Protein AF-A0A7J6T2U3-F1 (afdb_monomer_lite)

Structure (mmCIF, N/CA/C/O backbone):
data_AF-A0A7J6T2U3-F1
#
_entry.id   AF-A0A7J6T2U3-F1
#
loop_
_atom_site.group_PDB
_atom_site.id
_atom_site.type_symbol
_atom_site.label_atom_id
_atom_site.label_alt_id
_atom_site.label_comp_id
_atom_site.label_asym_id
_atom_site.label_entity_id
_atom_site.label_seq_id
_atom_site.pdbx_PDB_ins_code
_atom_site.Cartn_x
_atom_site.Cartn_y
_atom_site.Cartn_z
_atom_site.occupancy
_atom_site.B_iso_or_equiv
_atom_site.auth_seq_id
_atom_site.auth_comp_id
_atom_site.auth_asym_id
_atom_site.auth_atom_id
_atom_site.pdbx_PDB_model_num
ATOM 1 N N . VAL A 1 1 ? -9.085 -7.902 -11.240 1.00 82.44 1 VAL A N 1
ATOM 2 C CA . VAL A 1 1 ? -7.630 -8.140 -11.133 1.00 82.44 1 VAL A CA 1
ATOM 3 C C . VAL A 1 1 ? -7.090 -8.111 -12.541 1.00 82.44 1 VAL A C 1
ATOM 5 O O . VAL A 1 1 ? -7.636 -8.839 -13.366 1.00 82.44 1 VAL A O 1
ATOM 8 N N . SER A 1 2 ? -6.145 -7.225 -12.832 1.00 84.56 2 SER A N 1
ATOM 9 C CA . SER A 1 2 ? -5.537 -7.127 -14.158 1.00 84.56 2 SER A CA 1
ATOM 10 C C . SER A 1 2 ? -4.409 -8.162 -14.331 1.00 84.56 2 SER A C 1
ATOM 12 O O . SER A 1 2 ? -3.817 -8.579 -13.333 1.00 84.56 2 SER A O 1
ATOM 14 N N . PRO A 1 3 ? -4.125 -8.642 -15.556 1.00 86.81 3 PRO A N 1
ATOM 15 C CA . PRO A 1 3 ? -3.019 -9.573 -15.812 1.00 86.81 3 PRO A CA 1
ATOM 16 C C . PRO A 1 3 ? -1.638 -9.035 -15.406 1.00 86.81 3 PRO A C 1
ATOM 18 O O . PRO A 1 3 ? -0.746 -9.805 -15.049 1.00 86.81 3 PRO A O 1
ATOM 21 N N . GLU A 1 4 ? -1.461 -7.717 -15.444 1.00 84.50 4 GLU A N 1
ATOM 22 C CA . GLU A 1 4 ? -0.218 -7.005 -15.160 1.00 84.50 4 GLU A CA 1
ATOM 23 C C . GLU A 1 4 ? 0.250 -7.225 -13.715 1.00 84.50 4 GLU A C 1
ATOM 25 O O . GLU A 1 4 ? 1.456 -7.282 -13.452 1.00 84.50 4 GLU A O 1
ATOM 30 N N . THR A 1 5 ? -0.683 -7.455 -12.781 1.00 83.31 5 THR A N 1
ATOM 31 C CA . THR A 1 5 ? -0.356 -7.726 -11.374 1.00 83.31 5 THR A CA 1
ATOM 32 C C . THR A 1 5 ? 0.467 -8.999 -11.201 1.00 83.31 5 THR A C 1
ATOM 34 O O . THR A 1 5 ? 1.220 -9.102 -10.233 1.00 83.31 5 THR A O 1
ATOM 37 N N . ALA A 1 6 ? 0.413 -9.947 -12.146 1.00 84.75 6 ALA A N 1
ATOM 38 C CA . ALA A 1 6 ? 1.177 -11.191 -12.082 1.00 84.75 6 ALA A CA 1
ATOM 39 C C . ALA A 1 6 ? 2.700 -10.979 -12.041 1.00 84.75 6 ALA A C 1
ATOM 41 O O . ALA A 1 6 ? 3.415 -11.824 -11.505 1.00 84.75 6 ALA A O 1
ATOM 42 N N . GLN A 1 7 ? 3.188 -9.851 -12.565 1.00 79.19 7 GLN A N 1
ATOM 43 C CA . GLN A 1 7 ? 4.617 -9.531 -12.616 1.00 79.19 7 GLN A CA 1
ATOM 44 C C . GLN A 1 7 ? 5.175 -9.034 -11.278 1.00 79.19 7 GLN A C 1
ATOM 46 O O . GLN A 1 7 ? 6.384 -9.077 -11.068 1.00 79.19 7 GLN A O 1
ATOM 51 N N . VAL A 1 8 ? 4.308 -8.556 -10.379 1.00 79.81 8 VAL A N 1
ATOM 52 C CA . VAL A 1 8 ? 4.727 -7.887 -9.137 1.00 79.81 8 VAL A CA 1
ATOM 53 C C . VAL A 1 8 ? 4.065 -8.486 -7.904 1.00 79.81 8 VAL A C 1
ATOM 55 O O . VAL A 1 8 ? 4.744 -8.862 -6.950 1.00 79.81 8 VAL A O 1
ATOM 58 N N . ARG A 1 9 ? 2.739 -8.632 -7.921 1.00 82.38 9 ARG A N 1
ATOM 59 C CA . ARG A 1 9 ? 1.959 -9.235 -6.843 1.00 82.38 9 ARG A CA 1
ATOM 60 C C . ARG A 1 9 ? 0.654 -9.821 -7.412 1.00 82.38 9 ARG A C 1
ATOM 62 O O . ARG A 1 9 ? -0.334 -9.106 -7.544 1.00 82.38 9 ARG A O 1
ATOM 69 N N . PRO A 1 10 ? 0.623 -11.124 -7.741 1.00 83.69 10 PRO A N 1
ATOM 70 C CA . PRO A 1 10 ? -0.468 -11.732 -8.513 1.00 83.69 10 PRO A CA 1
ATOM 71 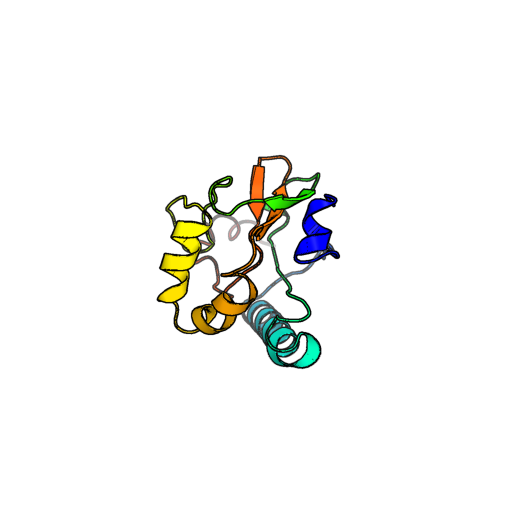C C . PRO A 1 10 ? -1.820 -11.768 -7.794 1.00 83.69 10 PRO A C 1
ATOM 73 O O . PRO A 1 10 ? -2.864 -11.807 -8.443 1.00 83.69 10 PRO A O 1
ATOM 76 N N . TYR A 1 11 ? -1.819 -11.784 -6.461 1.00 85.06 11 TYR A N 1
ATOM 77 C CA . TYR A 1 11 ? -3.014 -12.064 -5.672 1.00 85.06 11 TYR A CA 1
ATOM 78 C C . TYR A 1 11 ? -3.399 -10.885 -4.785 1.00 85.06 11 TYR A C 1
ATOM 80 O O . TYR A 1 11 ? -2.553 -10.265 -4.142 1.00 85.06 11 TYR A O 1
ATOM 88 N N . VAL A 1 12 ? -4.706 -10.645 -4.700 1.00 85.19 12 VAL A N 1
ATOM 89 C CA . VAL A 1 12 ? -5.332 -9.714 -3.762 1.00 85.19 12 VAL A CA 1
ATOM 90 C C . VAL A 1 12 ? -6.543 -10.396 -3.136 1.00 85.19 12 VAL A C 1
ATOM 92 O O . VAL A 1 12 ? -7.287 -11.107 -3.813 1.00 85.19 12 VAL A O 1
ATOM 95 N N . VAL A 1 13 ? -6.736 -10.188 -1.837 1.00 86.94 13 VAL A N 1
ATOM 96 C CA . VAL A 1 13 ? -7.912 -10.657 -1.099 1.00 86.94 13 VAL A CA 1
ATOM 97 C C . VAL A 1 13 ? -8.447 -9.485 -0.294 1.00 86.94 13 VAL A C 1
ATOM 99 O O . VAL A 1 13 ? -7.684 -8.786 0.369 1.00 86.94 13 VAL A O 1
ATOM 102 N N . CYS A 1 14 ? -9.760 -9.275 -0.348 1.00 84.69 14 CYS A N 1
ATOM 103 C CA . CYS A 1 14 ? -10.433 -8.207 0.380 1.00 84.69 14 CYS A CA 1
ATOM 104 C C . CYS A 1 14 ? -11.583 -8.784 1.206 1.00 84.69 14 CYS A C 1
ATOM 106 O O . CYS A 1 14 ? -12.270 -9.709 0.773 1.00 84.69 14 CYS A O 1
ATOM 108 N N . ALA A 1 15 ? -11.813 -8.205 2.380 1.00 86.00 15 ALA A N 1
ATOM 109 C CA . ALA A 1 15 ? -12.947 -8.521 3.235 1.00 86.00 15 ALA A CA 1
ATOM 110 C C . ALA A 1 15 ? -13.562 -7.224 3.767 1.00 86.00 15 ALA A C 1
ATOM 112 O O . ALA A 1 15 ? -12.848 -6.263 4.050 1.00 86.00 15 ALA A O 1
ATOM 113 N N . ILE A 1 16 ? -14.887 -7.205 3.910 1.00 86.00 16 ILE A N 1
ATOM 114 C CA . ILE A 1 16 ? -15.617 -6.081 4.497 1.00 86.00 16 ILE A CA 1
ATOM 115 C C . ILE A 1 16 ? -16.081 -6.484 5.892 1.00 86.00 16 ILE A C 1
ATOM 117 O O . ILE A 1 16 ? -16.869 -7.417 6.043 1.00 86.00 16 ILE A O 1
ATOM 121 N N . LEU A 1 17 ? -15.640 -5.737 6.902 1.00 84.44 17 LEU A N 1
ATOM 122 C CA . LEU A 1 17 ? -16.121 -5.874 8.273 1.00 84.44 17 LEU A CA 1
ATOM 123 C C . LEU A 1 17 ? -17.234 -4.842 8.510 1.00 84.44 17 LEU A C 1
ATOM 125 O O . LEU A 1 17 ? -16.973 -3.642 8.534 1.00 84.44 17 LEU A O 1
ATOM 129 N N . ARG A 1 18 ? -18.489 -5.295 8.648 1.00 86.31 18 ARG A N 1
ATOM 130 C CA . ARG A 1 18 ? -19.651 -4.426 8.925 1.00 86.31 18 ARG A CA 1
ATOM 131 C C . ARG A 1 18 ? -20.010 -4.460 10.408 1.00 86.31 18 ARG A C 1
ATOM 133 O O . ARG A 1 18 ? -19.887 -5.500 11.043 1.00 86.31 18 ARG A O 1
ATOM 140 N N . GLY A 1 19 ? -20.491 -3.333 10.937 1.00 84.38 19 GLY A N 1
ATOM 141 C CA . GLY A 1 19 ? -20.948 -3.236 12.329 1.00 84.38 19 GLY A CA 1
ATOM 142 C C . GLY A 1 19 ? -19.824 -3.172 13.368 1.00 84.38 19 GLY A C 1
ATOM 143 O O . GLY A 1 19 ? -20.070 -3.417 14.545 1.00 84.38 19 GLY A O 1
ATOM 144 N N . ILE A 1 20 ? -18.595 -2.851 12.952 1.00 81.56 20 ILE A N 1
ATOM 145 C CA . ILE A 1 20 ? -17.473 -2.658 13.874 1.00 81.56 20 ILE A CA 1
ATOM 146 C C . ILE A 1 20 ? -17.542 -1.257 14.479 1.00 81.56 20 ILE A C 1
ATOM 148 O O . ILE A 1 20 ? -17.584 -0.262 13.759 1.00 81.56 20 ILE A O 1
ATOM 152 N N . GLN A 1 21 ? -17.510 -1.190 15.807 1.00 80.44 21 GLN A N 1
ATOM 153 C CA . GLN A 1 21 ? -17.343 0.052 16.557 1.00 80.44 21 GLN A CA 1
ATOM 154 C C . GLN A 1 21 ? -15.895 0.133 17.041 1.00 80.44 21 GLN A C 1
ATOM 156 O O . GLN A 1 21 ? -15.497 -0.587 17.967 1.00 80.44 21 GLN A O 1
ATOM 161 N N . PHE A 1 22 ? -15.109 0.977 16.376 1.00 78.06 22 PHE A N 1
ATOM 162 C CA . PHE A 1 22 ? -13.755 1.301 16.802 1.00 78.06 22 PHE A CA 1
ATOM 163 C C . PHE A 1 22 ? -13.810 2.362 17.900 1.00 78.06 22 PHE A C 1
ATOM 165 O O . PHE A 1 22 ? -14.259 3.480 17.667 1.00 78.06 22 PHE A O 1
ATOM 172 N N . ASP A 1 23 ? -13.338 1.997 19.087 1.00 84.88 23 ASP A N 1
ATOM 173 C CA . ASP A 1 23 ? -12.819 2.952 20.061 1.00 84.88 23 ASP A CA 1
ATOM 174 C C . ASP A 1 23 ? -11.295 3.088 19.863 1.00 84.88 23 ASP A C 1
ATOM 176 O O . ASP A 1 23 ? -10.686 2.333 19.097 1.00 84.88 23 ASP A O 1
ATOM 180 N N . GLU A 1 24 ? -10.675 4.067 20.521 1.00 83.38 24 GLU A N 1
ATOM 181 C CA . GLU A 1 24 ? -9.238 4.343 20.387 1.00 83.38 24 GLU A CA 1
ATOM 182 C C . GLU A 1 24 ? -8.376 3.109 20.711 1.00 83.38 24 GLU A C 1
ATOM 184 O O . GLU A 1 24 ? -7.465 2.764 19.957 1.00 83.38 24 GLU A O 1
ATOM 189 N N . ALA A 1 25 ? -8.720 2.374 21.772 1.00 84.44 25 ALA A N 1
ATOM 190 C CA . ALA A 1 25 ? -7.976 1.196 22.212 1.00 84.44 25 ALA A CA 1
ATOM 191 C C . ALA A 1 25 ? -8.097 0.017 21.230 1.00 84.44 25 ALA A C 1
ATOM 193 O O . ALA A 1 25 ? -7.109 -0.667 20.941 1.00 84.44 25 ALA A O 1
ATOM 194 N N . ARG A 1 26 ? -9.293 -0.226 20.683 1.00 83.50 26 ARG A N 1
ATOM 195 C CA . ARG A 1 26 ? -9.553 -1.257 19.667 1.00 83.50 26 ARG A CA 1
ATOM 196 C C . ARG A 1 26 ? -8.892 -0.913 18.347 1.00 83.50 26 ARG A C 1
ATOM 198 O O . ARG A 1 26 ? -8.364 -1.814 17.701 1.00 83.50 26 ARG A O 1
ATOM 205 N N . TYR A 1 27 ? -8.906 0.359 17.951 1.00 82.81 27 TYR A N 1
ATOM 206 C CA . TYR A 1 27 ? -8.214 0.803 16.747 1.00 82.81 27 TYR A CA 1
ATOM 207 C C . TYR A 1 27 ? -6.707 0.597 16.890 1.00 82.81 27 TYR A C 1
ATOM 209 O O . TYR A 1 27 ? -6.110 -0.046 16.030 1.00 82.81 27 TYR A O 1
ATOM 217 N N . GLN A 1 28 ? -6.112 1.024 18.009 1.00 82.06 28 GLN A N 1
ATOM 218 C CA . GLN A 1 28 ? -4.692 0.792 18.272 1.00 82.06 28 GLN A CA 1
ATOM 219 C C . GLN A 1 28 ? -4.358 -0.703 18.274 1.00 82.06 28 GLN A C 1
ATOM 221 O O . GLN A 1 28 ? -3.442 -1.132 17.581 1.00 82.06 28 GLN A O 1
ATOM 226 N N . SER A 1 29 ? -5.167 -1.522 18.950 1.00 85.56 29 SER A N 1
ATOM 227 C CA . SER A 1 29 ? -4.992 -2.982 18.963 1.00 85.56 29 SER A CA 1
ATOM 228 C C . SER A 1 29 ? -5.076 -3.599 17.561 1.00 85.56 29 SER A C 1
ATOM 230 O O . SER A 1 29 ? -4.391 -4.576 17.258 1.00 85.56 29 SER A O 1
ATOM 232 N N . PHE A 1 30 ? -5.920 -3.042 16.693 1.00 85.56 30 PHE A N 1
ATOM 233 C CA . PHE A 1 30 ? -6.091 -3.494 15.318 1.00 85.56 30 PHE A CA 1
ATOM 234 C C . PHE A 1 30 ? -4.924 -3.085 14.409 1.00 85.56 30 PHE A C 1
ATOM 236 O O . PHE A 1 30 ? -4.529 -3.866 13.539 1.00 85.56 30 PHE A O 1
ATOM 243 N N . ILE A 1 31 ? -4.346 -1.898 14.614 1.00 83.38 31 ILE A N 1
ATOM 244 C CA . ILE A 1 31 ? -3.101 -1.484 13.954 1.00 83.38 31 ILE A CA 1
ATOM 245 C C . ILE A 1 31 ? -1.934 -2.355 14.439 1.00 83.38 31 ILE A C 1
ATOM 247 O O . ILE A 1 31 ? -1.224 -2.933 13.618 1.00 83.38 31 ILE A O 1
ATOM 251 N N . ASP A 1 32 ? -1.809 -2.575 15.749 1.00 84.38 32 ASP A N 1
ATOM 252 C CA . ASP A 1 32 ? -0.768 -3.433 16.326 1.00 84.38 32 ASP A CA 1
ATOM 253 C C . ASP A 1 32 ? -0.838 -4.870 15.784 1.00 84.38 32 ASP A C 1
ATOM 255 O O . ASP A 1 32 ? 0.188 -5.524 15.575 1.00 84.38 32 ASP A O 1
ATOM 259 N N . LEU A 1 33 ? -2.050 -5.390 15.556 1.00 86.25 33 LEU A N 1
ATOM 260 C CA . LEU A 1 33 ? -2.251 -6.694 14.927 1.00 86.25 33 LEU A CA 1
ATOM 261 C C . LEU A 1 33 ? -1.720 -6.707 13.488 1.00 86.25 33 LEU A C 1
ATOM 263 O O . LEU A 1 33 ? -1.012 -7.646 13.119 1.00 86.25 33 LEU A O 1
ATOM 267 N N . GLN A 1 34 ? -2.033 -5.681 12.692 1.00 80.88 34 GLN A N 1
ATOM 268 C CA . GLN A 1 34 ? -1.519 -5.552 11.324 1.00 80.88 34 GLN A CA 1
ATOM 269 C C . GLN A 1 34 ? 0.011 -5.525 11.316 1.00 80.88 34 GLN A C 1
ATOM 271 O O . GLN A 1 34 ? 0.628 -6.303 10.588 1.00 80.88 34 GLN A O 1
ATOM 276 N N . ASP A 1 35 ? 0.627 -4.735 12.194 1.00 82.19 35 ASP A N 1
ATOM 277 C CA . ASP A 1 35 ? 2.084 -4.628 12.272 1.00 82.19 35 ASP A CA 1
ATOM 278 C C . ASP A 1 35 ? 2.745 -5.945 12.697 1.00 82.19 35 ASP A C 1
ATOM 280 O O . ASP A 1 35 ? 3.739 -6.370 12.099 1.00 82.19 35 ASP A O 1
ATOM 284 N N . LYS A 1 36 ? 2.169 -6.663 13.668 1.00 86.19 36 LYS A N 1
ATOM 285 C CA . LYS A 1 36 ? 2.669 -7.987 14.085 1.00 86.19 36 LYS A CA 1
ATOM 286 C C . LYS A 1 36 ? 2.580 -9.024 12.965 1.00 86.19 36 LYS A C 1
ATOM 288 O O . LYS A 1 36 ? 3.505 -9.831 12.804 1.00 86.19 36 LYS A O 1
ATOM 293 N N . LEU A 1 37 ? 1.496 -9.010 12.185 1.00 83.69 37 LEU A N 1
ATOM 294 C CA . LEU A 1 37 ? 1.332 -9.876 11.014 1.00 83.69 37 LEU A CA 1
ATOM 295 C C . LEU A 1 37 ? 2.333 -9.512 9.915 1.00 83.69 37 LEU A C 1
ATOM 297 O O . LEU A 1 37 ? 2.943 -10.405 9.318 1.00 83.69 37 LEU A O 1
ATOM 301 N N . HIS A 1 38 ? 2.543 -8.215 9.680 1.00 79.81 38 HIS A N 1
ATOM 302 C CA . HIS A 1 38 ? 3.501 -7.708 8.701 1.00 79.81 38 HIS A CA 1
ATOM 303 C C . HIS A 1 38 ? 4.936 -8.091 9.035 1.00 79.81 38 HIS A C 1
ATOM 305 O O . HIS A 1 38 ? 5.674 -8.505 8.141 1.00 79.81 38 HIS A O 1
ATOM 311 N N . GLN A 1 39 ? 5.325 -7.988 10.305 1.00 81.00 39 GLN A N 1
ATOM 312 C CA . GLN A 1 39 ? 6.672 -8.325 10.762 1.00 81.00 39 GLN A CA 1
ATOM 313 C C . GLN A 1 39 ? 6.964 -9.824 10.633 1.00 81.00 39 GLN A C 1
ATOM 315 O O . GLN A 1 39 ? 8.021 -10.189 10.118 1.00 81.00 39 GLN A O 1
ATOM 320 N N . ASN A 1 40 ? 6.025 -10.680 11.048 1.00 83.25 40 ASN A N 1
ATOM 321 C CA . ASN A 1 40 ? 6.246 -12.123 11.137 1.00 83.25 40 ASN A CA 1
ATOM 322 C C . ASN A 1 40 ? 5.756 -12.874 9.893 1.00 83.25 40 ASN A C 1
ATOM 324 O O . ASN A 1 40 ? 6.551 -13.237 9.025 1.00 83.25 40 ASN A O 1
ATOM 328 N N . ILE A 1 41 ? 4.442 -13.101 9.796 1.00 82.94 41 ILE A N 1
ATOM 329 C CA . ILE A 1 41 ? 3.831 -13.984 8.789 1.00 82.94 41 ILE A CA 1
ATOM 330 C C . ILE A 1 41 ? 4.082 -13.454 7.375 1.00 82.94 41 ILE A C 1
ATOM 332 O O . ILE A 1 41 ? 4.394 -14.219 6.465 1.00 82.94 41 ILE A O 1
ATOM 336 N N . CYS A 1 42 ? 4.035 -12.134 7.200 1.00 77.12 42 CYS A N 1
ATOM 337 C CA . CYS A 1 42 ? 4.246 -11.508 5.899 1.00 77.12 42 CYS A CA 1
ATOM 338 C C . CYS A 1 42 ? 5.726 -11.260 5.561 1.00 77.12 42 CYS A C 1
ATOM 340 O O . CYS A 1 42 ? 6.011 -10.658 4.524 1.00 77.12 42 CYS A O 1
ATOM 342 N N . ARG A 1 43 ? 6.664 -11.685 6.426 1.00 78.88 43 ARG A N 1
ATOM 343 C CA . ARG A 1 43 ? 8.116 -11.457 6.303 1.00 78.88 43 ARG A CA 1
ATOM 344 C C . ARG A 1 43 ? 8.459 -10.012 5.949 1.00 78.88 43 ARG A C 1
ATOM 346 O O . ARG A 1 43 ? 8.990 -9.733 4.872 1.00 78.88 43 ARG A O 1
ATOM 353 N N . ARG A 1 44 ? 8.132 -9.085 6.849 1.00 76.88 44 ARG A N 1
ATOM 354 C CA . ARG A 1 44 ? 8.344 -7.640 6.653 1.00 76.88 44 ARG A CA 1
ATOM 355 C C . ARG A 1 44 ? 7.722 -7.148 5.345 1.00 76.88 44 ARG A C 1
ATOM 357 O O . ARG A 1 44 ? 8.369 -6.480 4.551 1.00 76.88 44 ARG A O 1
ATOM 364 N N . ARG A 1 45 ? 6.463 -7.532 5.125 1.00 74.12 45 ARG A N 1
ATOM 365 C CA . ARG A 1 45 ? 5.64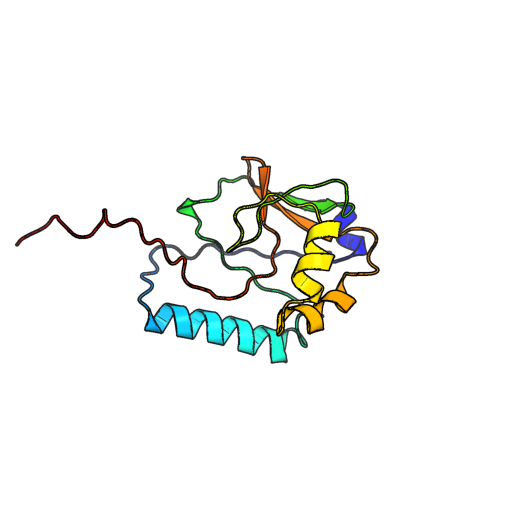0 -7.163 3.959 1.00 74.12 45 ARG A CA 1
ATOM 366 C C . ARG A 1 45 ? 6.111 -7.691 2.593 1.00 74.12 45 ARG A C 1
ATOM 368 O O . ARG A 1 45 ? 5.468 -7.417 1.581 1.00 74.12 45 ARG A O 1
ATOM 375 N N . THR A 1 46 ? 7.168 -8.505 2.565 1.00 71.19 46 THR A N 1
ATOM 376 C CA . THR A 1 46 ? 7.699 -9.116 1.336 1.00 71.19 46 THR A CA 1
ATOM 377 C C . THR A 1 46 ? 6.710 -10.116 0.735 1.00 71.19 46 THR A C 1
ATOM 379 O O . THR A 1 46 ? 6.504 -10.129 -0.473 1.00 71.19 46 THR A O 1
ATOM 382 N N . LEU A 1 47 ? 6.065 -10.939 1.573 1.00 75.94 47 LEU A N 1
ATOM 383 C CA . LEU A 1 47 ? 5.131 -11.972 1.105 1.00 75.94 47 LEU A CA 1
ATOM 384 C C . LEU A 1 47 ? 3.702 -11.450 0.919 1.00 75.94 47 LEU A C 1
ATOM 386 O O . LEU A 1 47 ? 3.017 -11.858 -0.012 1.00 75.94 47 LEU A O 1
ATOM 390 N N . ALA A 1 48 ? 3.246 -10.567 1.806 1.00 77.31 48 ALA A N 1
ATOM 391 C CA . ALA A 1 48 ? 1.902 -9.998 1.775 1.00 77.31 48 ALA A CA 1
ATOM 392 C C . ALA A 1 48 ? 1.886 -8.625 2.460 1.00 77.31 48 ALA A C 1
ATOM 394 O O . ALA A 1 48 ? 2.712 -8.344 3.319 1.00 77.31 48 ALA A O 1
ATOM 395 N N . SER A 1 49 ? 0.949 -7.759 2.098 1.00 79.50 49 SER A N 1
ATOM 396 C CA . SER A 1 49 ? 0.627 -6.535 2.839 1.00 79.50 49 SER A CA 1
ATOM 397 C C . SER A 1 49 ? -0.863 -6.539 3.132 1.00 79.50 49 SER A C 1
ATOM 399 O O . SER A 1 49 ? -1.624 -7.296 2.529 1.00 79.50 49 SER A O 1
ATOM 401 N N . MET A 1 50 ? -1.251 -5.746 4.120 1.00 80.19 50 MET A N 1
ATOM 402 C CA . MET A 1 50 ? -2.639 -5.588 4.515 1.00 80.19 50 MET A CA 1
ATOM 403 C C . MET A 1 50 ? -2.899 -4.101 4.656 1.00 80.19 50 MET A C 1
ATOM 405 O O . MET A 1 50 ? -2.209 -3.444 5.438 1.00 80.19 50 MET A O 1
ATOM 409 N N . GLY A 1 51 ? -3.911 -3.641 3.931 1.00 78.38 51 GLY A N 1
ATOM 410 C CA . GLY A 1 51 ? -4.435 -2.290 3.992 1.00 78.38 51 GLY A CA 1
ATOM 411 C C . GLY A 1 51 ? -5.807 -2.277 4.628 1.00 78.38 51 GLY A C 1
ATOM 412 O O . GLY A 1 51 ? -6.605 -3.204 4.464 1.00 78.38 51 GLY A O 1
ATOM 413 N N . THR A 1 52 ? -6.086 -1.217 5.376 1.00 78.81 52 THR A N 1
ATOM 414 C CA . THR A 1 52 ? -7.386 -1.010 6.008 1.00 78.81 52 THR A CA 1
ATOM 415 C C . THR A 1 52 ? -7.925 0.353 5.615 1.00 78.81 52 THR A C 1
ATOM 417 O O . THR A 1 52 ? -7.287 1.388 5.832 1.00 78.81 52 THR A O 1
ATOM 420 N N . HIS A 1 53 ? -9.109 0.333 5.005 1.00 78.44 53 HIS A N 1
ATOM 421 C CA . HIS A 1 53 ? -9.757 1.501 4.423 1.00 78.44 53 HIS A CA 1
ATOM 422 C C . HIS A 1 53 ? -11.147 1.675 5.014 1.00 78.44 53 HIS A C 1
ATOM 424 O O . HIS A 1 53 ? -11.861 0.706 5.279 1.00 78.44 53 HIS A O 1
ATOM 430 N N . ASP A 1 54 ? -11.520 2.933 5.216 1.00 77.19 54 ASP A N 1
ATOM 431 C CA . ASP A 1 54 ? -12.870 3.292 5.611 1.00 77.19 54 ASP A CA 1
ATOM 432 C C . ASP A 1 54 ? -13.797 3.105 4.407 1.00 77.19 54 ASP A C 1
ATOM 434 O O . ASP A 1 54 ? -13.716 3.848 3.427 1.00 77.19 54 ASP A O 1
ATOM 438 N N . LEU A 1 55 ? -14.673 2.099 4.488 1.00 79.69 55 LEU A N 1
ATOM 439 C CA . LEU A 1 55 ? -15.605 1.765 3.414 1.00 79.69 55 LEU A CA 1
ATOM 440 C C . LEU A 1 55 ? -16.542 2.933 3.073 1.00 79.69 55 LEU A C 1
ATOM 442 O O . LEU A 1 55 ? -17.017 3.007 1.948 1.00 79.69 55 LEU A O 1
ATOM 446 N N . SER A 1 56 ? -16.806 3.850 4.010 1.00 78.69 56 SER A N 1
ATOM 447 C CA . SER A 1 56 ? -17.672 5.007 3.748 1.00 78.69 56 SER A CA 1
ATOM 448 C C . SER A 1 56 ? -17.051 6.033 2.792 1.00 78.69 56 SER A C 1
ATOM 450 O O . SER A 1 56 ? -17.775 6.853 2.229 1.00 78.69 56 SER A O 1
ATOM 452 N N . LYS A 1 57 ? -15.727 5.983 2.589 1.00 77.19 57 LYS A N 1
ATOM 453 C CA . LYS A 1 57 ? -14.972 6.938 1.762 1.00 77.19 57 LYS A CA 1
ATOM 454 C C . LYS A 1 57 ? -14.643 6.428 0.361 1.00 77.19 57 LYS A C 1
ATOM 456 O O . LYS A 1 57 ? -14.147 7.206 -0.445 1.00 77.19 57 LYS A O 1
ATOM 461 N N . ILE A 1 58 ? -14.893 5.152 0.083 1.00 77.62 58 ILE A N 1
ATOM 462 C CA . ILE A 1 58 ? -14.521 4.490 -1.173 1.00 77.62 58 ILE A CA 1
ATOM 463 C C . ILE A 1 58 ? -15.752 3.864 -1.820 1.00 77.62 58 ILE A C 1
ATOM 465 O O . ILE A 1 58 ? -16.659 3.403 -1.126 1.00 77.62 58 ILE A O 1
ATOM 469 N N . GLU A 1 59 ? -15.789 3.824 -3.149 1.00 79.50 59 GLU A N 1
ATOM 470 C CA . GLU A 1 59 ? -16.954 3.314 -3.879 1.00 79.50 59 GLU A CA 1
ATOM 471 C C . GLU A 1 59 ? -16.586 2.183 -4.839 1.00 79.50 59 GLU A C 1
ATOM 473 O O . GLU A 1 59 ? -15.647 2.285 -5.620 1.00 79.50 59 GLU A O 1
ATOM 478 N N . GLY A 1 60 ? -17.334 1.080 -4.786 1.00 79.44 60 GLY A N 1
ATOM 479 C CA . GLY A 1 60 ? -17.152 -0.034 -5.717 1.00 79.44 60 GLY A CA 1
ATOM 480 C C . GLY A 1 60 ? -17.750 0.257 -7.104 1.00 79.44 60 GLY A C 1
ATOM 481 O O . GLY A 1 60 ? -18.655 1.083 -7.208 1.00 79.44 60 GLY A O 1
ATOM 482 N N . PRO A 1 61 ? -17.315 -0.446 -8.169 1.00 86.19 61 PRO A N 1
ATOM 483 C CA . PRO A 1 61 ? -16.425 -1.613 -8.167 1.00 86.19 61 PRO A CA 1
ATOM 484 C C . PRO A 1 61 ? -14.940 -1.289 -7.937 1.00 86.19 61 PRO A C 1
ATOM 486 O O . PRO A 1 61 ? -14.440 -0.264 -8.386 1.00 86.19 61 PRO A O 1
ATOM 489 N N . PHE A 1 62 ? -14.227 -2.212 -7.278 1.00 84.44 62 PHE A N 1
ATOM 490 C CA . PHE A 1 62 ? -12.782 -2.112 -7.050 1.00 84.44 62 PHE A CA 1
ATOM 491 C C . PHE A 1 62 ? -11.993 -2.875 -8.114 1.00 84.44 62 PHE A C 1
ATOM 493 O O . PHE A 1 62 ? -12.287 -4.037 -8.407 1.00 84.44 62 PHE A O 1
ATOM 500 N N . THR A 1 63 ? -10.947 -2.247 -8.644 1.00 85.25 63 THR A N 1
ATOM 501 C CA . THR A 1 63 ? -10.034 -2.846 -9.619 1.00 85.25 63 THR A CA 1
ATOM 502 C C . THR A 1 63 ? -8.635 -2.920 -9.036 1.00 85.25 63 THR A C 1
ATOM 504 O O . THR A 1 63 ? -8.037 -1.897 -8.730 1.00 85.25 63 THR A O 1
ATOM 507 N N . TYR A 1 64 ? -8.10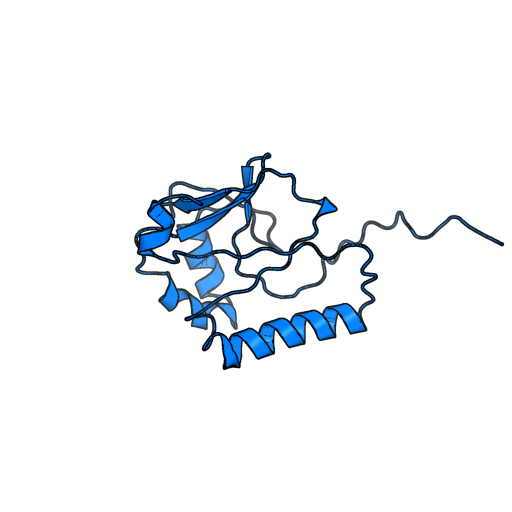2 -4.132 -8.904 1.00 86.62 64 TYR A N 1
ATOM 508 C CA . TYR A 1 64 ? -6.689 -4.337 -8.596 1.00 86.62 64 TYR A CA 1
ATOM 509 C C . TYR A 1 64 ? -5.876 -4.385 -9.884 1.00 86.62 64 TYR A C 1
ATOM 511 O O . TYR A 1 64 ? -6.190 -5.209 -10.753 1.00 86.62 64 TYR A O 1
ATOM 519 N N . ASP A 1 65 ? -4.889 -3.501 -9.984 1.00 86.25 65 ASP A N 1
ATOM 520 C CA . ASP A 1 65 ? -4.086 -3.258 -11.177 1.00 86.25 65 ASP A CA 1
ATOM 521 C C . ASP A 1 65 ? -2.596 -3.084 -10.844 1.00 86.25 65 ASP A C 1
ATOM 523 O O . ASP A 1 65 ? -2.232 -2.973 -9.673 1.00 86.25 65 ASP A O 1
ATOM 527 N N . ALA A 1 66 ? -1.732 -3.065 -11.857 1.00 85.12 66 ALA A N 1
ATOM 528 C CA . ALA A 1 66 ? -0.317 -2.745 -11.716 1.00 85.12 66 ALA A CA 1
ATOM 529 C C . ALA A 1 66 ? 0.108 -1.771 -12.819 1.00 85.12 66 ALA A C 1
ATOM 531 O O . ALA A 1 66 ? 0.083 -2.112 -13.999 1.00 85.12 66 ALA A O 1
ATOM 532 N N . LEU A 1 67 ? 0.491 -0.557 -12.424 1.00 85.25 67 LEU A N 1
ATOM 533 C CA . LEU A 1 67 ? 0.723 0.564 -13.334 1.00 85.25 67 LEU A CA 1
ATOM 534 C C . LEU A 1 67 ? 2.154 1.107 -13.207 1.00 85.25 67 LEU A C 1
ATOM 536 O O . LEU A 1 67 ? 2.716 1.066 -12.110 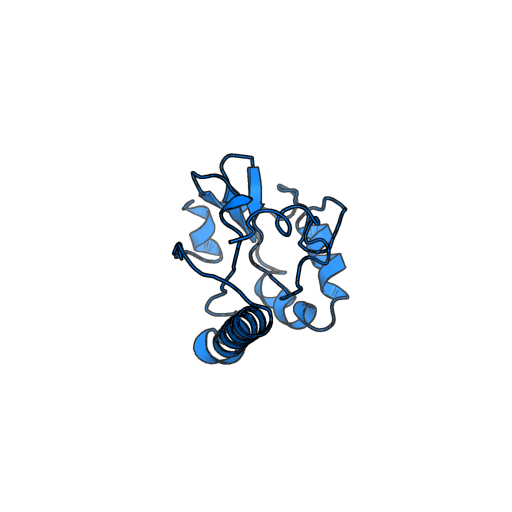1.00 85.25 67 LEU A O 1
ATOM 540 N N . PRO A 1 68 ? 2.757 1.638 -14.285 1.00 87.19 68 PRO A N 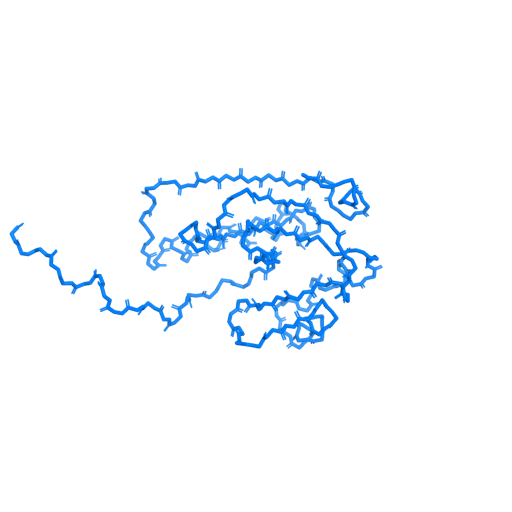1
ATOM 541 C CA . PRO A 1 68 ? 4.019 2.370 -14.201 1.00 87.19 68 PRO A CA 1
ATOM 542 C C . PRO A 1 68 ? 3.943 3.542 -13.203 1.00 87.19 68 PRO A C 1
ATOM 544 O O . PRO A 1 68 ? 2.900 4.198 -13.136 1.00 87.19 68 PRO A O 1
ATOM 547 N N . PRO A 1 69 ? 5.015 3.838 -12.445 1.00 82.94 69 PRO A N 1
ATOM 548 C CA . PRO A 1 69 ? 5.001 4.839 -11.369 1.00 82.94 69 PRO A CA 1
ATOM 549 C C . PRO A 1 69 ? 4.709 6.277 -11.828 1.00 82.94 69 PRO A C 1
ATOM 551 O O . PRO A 1 69 ? 4.343 7.109 -11.009 1.00 82.94 69 PRO A O 1
ATOM 554 N N . ASP A 1 70 ? 4.865 6.577 -13.113 1.00 85.25 70 ASP A N 1
ATOM 555 C CA . ASP A 1 70 ? 4.601 7.872 -13.753 1.00 85.25 70 ASP A CA 1
ATOM 556 C C . ASP A 1 70 ? 3.199 7.978 -14.383 1.00 85.25 70 ASP A C 1
ATOM 558 O O . ASP A 1 70 ? 2.817 9.031 -14.888 1.00 85.25 70 ASP A O 1
ATOM 562 N N . SER A 1 71 ? 2.426 6.891 -14.379 1.00 83.25 71 SER A N 1
ATOM 563 C CA . SER A 1 71 ? 1.141 6.807 -15.091 1.00 83.25 71 SER A CA 1
ATOM 564 C C . SER A 1 71 ? -0.091 7.042 -14.213 1.00 83.25 71 SER A C 1
ATOM 566 O O . SER A 1 71 ? -1.219 6.948 -14.702 1.00 83.25 71 SER A O 1
ATOM 568 N N . PHE A 1 72 ? 0.116 7.321 -12.926 1.00 80.12 72 PHE A N 1
ATOM 569 C CA . PHE A 1 72 ? -0.933 7.393 -11.915 1.00 80.12 72 PHE A CA 1
ATOM 570 C C . PHE A 1 72 ? -0.647 8.513 -10.908 1.00 80.12 72 PHE A C 1
ATOM 572 O O . PHE A 1 72 ? 0.517 8.857 -10.681 1.00 80.12 72 PHE A O 1
ATOM 579 N N . THR A 1 73 ? -1.694 9.095 -10.323 1.00 79.38 73 THR A N 1
ATOM 580 C CA . THR A 1 73 ? -1.584 10.174 -9.332 1.00 79.38 73 THR A CA 1
ATOM 581 C C . THR A 1 73 ? -2.564 9.971 -8.189 1.00 79.38 73 THR A C 1
ATOM 583 O O . THR A 1 73 ? -3.748 9.690 -8.381 1.00 79.38 73 THR A O 1
ATOM 586 N N . PHE A 1 74 ? -2.072 10.154 -6.965 1.00 76.12 74 PHE A N 1
ATOM 587 C CA . PHE A 1 74 ? -2.876 9.954 -5.770 1.00 76.12 74 PHE A CA 1
ATOM 588 C C . PHE A 1 74 ? -2.441 10.872 -4.630 1.00 76.12 74 PHE A C 1
ATOM 590 O O . PHE A 1 74 ? -1.340 11.417 -4.623 1.00 76.12 74 PHE A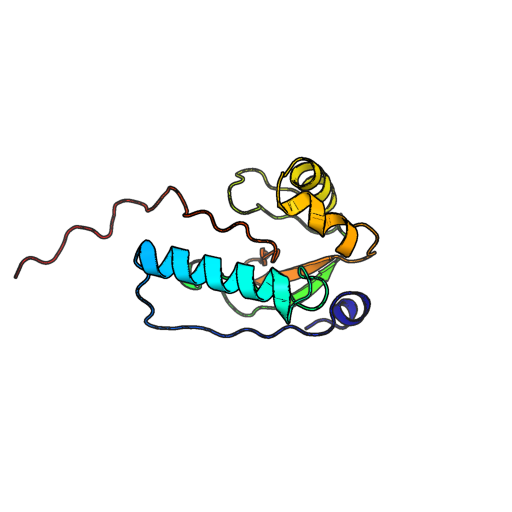 O 1
ATOM 597 N N . VAL A 1 75 ? -3.317 11.034 -3.639 1.00 76.12 75 VAL A N 1
ATOM 598 C CA . VAL A 1 75 ? -3.013 11.768 -2.405 1.00 76.12 75 VAL A CA 1
ATOM 599 C C . VAL A 1 75 ? -2.745 10.746 -1.294 1.00 76.12 75 VAL A C 1
ATOM 601 O O . VAL A 1 75 ? -3.684 10.067 -0.862 1.00 76.12 75 VAL A O 1
ATOM 604 N N . PRO A 1 76 ? -1.494 10.595 -0.815 1.00 71.50 76 PRO A N 1
ATOM 605 C CA . PRO A 1 76 ? -1.191 9.686 0.280 1.00 71.50 76 PRO A CA 1
ATOM 606 C C . PRO A 1 76 ? -1.898 10.085 1.572 1.00 71.50 76 PRO A C 1
ATOM 608 O O . PRO A 1 76 ? -2.171 11.256 1.841 1.00 71.50 76 PRO A O 1
ATOM 611 N N . LEU A 1 77 ? -2.139 9.101 2.434 1.00 65.75 77 LEU A N 1
ATOM 612 C CA . LEU A 1 77 ? -2.718 9.361 3.744 1.00 65.75 77 LEU A CA 1
ATOM 613 C C . LEU A 1 77 ? -1.810 10.283 4.573 1.00 65.75 77 LEU A C 1
ATOM 615 O O . LEU A 1 77 ? -0.626 10.009 4.744 1.00 65.75 77 LEU A O 1
ATOM 619 N N . GLY A 1 78 ? -2.394 11.339 5.138 1.00 65.00 78 GLY A N 1
ATOM 620 C CA . GLY A 1 78 ? -1.668 12.317 5.951 1.00 65.00 78 GLY A CA 1
ATOM 621 C C . GLY A 1 78 ? -0.981 13.408 5.131 1.00 65.00 78 GLY A C 1
ATOM 622 O O . GLY A 1 78 ? -0.419 14.325 5.721 1.00 65.00 78 GLY A O 1
ATOM 623 N N . GLN A 1 79 ? -1.068 13.337 3.800 1.00 68.31 79 GLN A N 1
ATOM 624 C CA . GLN A 1 79 ? -0.633 14.386 2.888 1.00 68.31 79 GLN A CA 1
ATOM 625 C C . GLN A 1 79 ? -1.842 15.110 2.291 1.00 68.31 79 GLN A C 1
ATOM 627 O O . GLN A 1 79 ? -2.955 14.585 2.251 1.00 68.31 79 GLN A O 1
ATOM 632 N N . THR A 1 80 ? -1.613 16.337 1.834 1.00 74.38 80 THR A N 1
ATOM 633 C CA . THR A 1 80 ? -2.616 17.161 1.140 1.00 74.38 80 THR A CA 1
ATOM 634 C C . THR A 1 80 ? -2.309 17.340 -0.341 1.00 74.38 80 THR A C 1
ATOM 636 O O . THR A 1 80 ? -3.164 17.808 -1.086 1.00 74.38 80 THR A O 1
ATOM 639 N N . GLU A 1 81 ? -1.092 17.003 -0.760 1.00 78.00 81 GLU A N 1
ATOM 640 C CA . GLU A 1 81 ? -0.629 17.163 -2.134 1.00 78.00 81 GLU A CA 1
ATOM 641 C C . GLU A 1 81 ? -0.801 15.858 -2.914 1.00 78.00 81 GLU A C 1
ATOM 643 O O . GLU A 1 81 ? -0.480 14.773 -2.422 1.00 78.00 81 GLU A O 1
ATOM 648 N N . GLU A 1 82 ? -1.315 15.984 -4.135 1.00 81.44 82 GLU A N 1
ATOM 649 C CA . GLU A 1 82 ? -1.351 14.901 -5.110 1.00 81.44 82 GLU A CA 1
ATOM 650 C C . GLU A 1 82 ? 0.063 14.643 -5.639 1.00 81.44 82 GLU A C 1
ATOM 652 O O . GLU A 1 82 ? 0.817 15.576 -5.927 1.00 81.44 82 GLU A O 1
ATOM 657 N N . MET A 1 83 ? 0.436 13.371 -5.748 1.00 82.50 83 MET A N 1
ATOM 658 C CA . MET A 1 83 ? 1.748 12.960 -6.224 1.00 82.50 83 MET A CA 1
ATOM 659 C C . MET A 1 83 ? 1.677 11.656 -7.016 1.00 82.50 83 MET A C 1
ATOM 661 O O . MET A 1 83 ? 0.773 10.842 -6.825 1.00 82.50 83 MET A O 1
ATOM 665 N N . ASP A 1 84 ? 2.643 11.468 -7.910 1.00 85.81 84 ASP A N 1
ATOM 666 C CA . ASP A 1 84 ? 2.825 10.226 -8.654 1.00 85.81 84 ASP A CA 1
ATOM 667 C C . ASP A 1 84 ? 3.644 9.202 -7.844 1.00 85.81 84 ASP A C 1
ATOM 669 O O . ASP A 1 84 ? 4.134 9.471 -6.737 1.00 85.81 84 ASP A O 1
ATOM 673 N N . GLY A 1 85 ? 3.809 7.999 -8.393 1.00 79.81 85 GLY A N 1
ATOM 674 C CA . GLY A 1 85 ? 4.606 6.943 -7.776 1.00 79.81 85 GLY A CA 1
ATOM 675 C C . GLY A 1 85 ? 6.067 7.347 -7.561 1.00 79.81 85 GLY A C 1
ATOM 676 O O . GLY A 1 85 ? 6.644 7.001 -6.533 1.00 79.81 85 GLY A O 1
ATOM 677 N N . ASN A 1 86 ? 6.667 8.126 -8.464 1.00 83.62 86 ASN A N 1
ATOM 678 C CA . ASN A 1 86 ? 8.064 8.559 -8.339 1.00 83.62 86 ASN A CA 1
ATOM 679 C C . ASN A 1 86 ? 8.262 9.527 -7.169 1.00 83.62 86 ASN A C 1
ATOM 681 O O . ASN A 1 86 ? 9.150 9.339 -6.330 1.00 83.62 86 ASN A O 1
ATOM 685 N N . ARG A 1 87 ? 7.404 10.544 -7.080 1.00 84.06 87 ARG A N 1
ATOM 686 C CA . ARG A 1 87 ? 7.412 11.532 -6.005 1.00 84.06 87 ARG A CA 1
ATOM 687 C C . ARG A 1 87 ? 7.065 10.887 -4.669 1.00 84.06 87 ARG A C 1
ATOM 689 O O . ARG A 1 87 ? 7.692 11.210 -3.661 1.00 84.06 87 ARG A O 1
ATOM 696 N N . MET A 1 88 ? 6.155 9.916 -4.661 1.00 82.12 88 MET A N 1
ATOM 697 C CA . MET A 1 88 ? 5.897 9.088 -3.485 1.00 82.12 88 MET A CA 1
ATOM 698 C C . MET A 1 88 ? 7.172 8.370 -3.012 1.00 82.12 88 MET A C 1
ATOM 700 O O . MET A 1 88 ? 7.469 8.402 -1.817 1.00 82.12 88 MET A O 1
ATOM 704 N N . MET A 1 89 ? 7.954 7.755 -3.909 1.00 80.88 89 MET A N 1
ATOM 705 C CA . MET A 1 89 ? 9.199 7.072 -3.519 1.00 80.88 89 MET A CA 1
ATOM 706 C C . MET A 1 89 ? 10.207 8.024 -2.870 1.00 80.88 89 MET A C 1
ATOM 708 O O . MET A 1 89 ? 10.875 7.648 -1.905 1.00 80.88 89 MET A O 1
ATOM 712 N N . GLU A 1 90 ? 10.293 9.261 -3.357 1.00 84.69 90 GLU A N 1
ATOM 713 C CA . GLU A 1 90 ? 11.127 10.302 -2.759 1.00 84.69 90 GLU A CA 1
ATOM 714 C C . GLU A 1 90 ? 10.640 10.669 -1.350 1.00 84.69 90 GLU A C 1
ATOM 716 O O . GLU A 1 90 ? 11.414 10.588 -0.392 1.00 84.69 90 GLU A O 1
ATOM 721 N N . VAL A 1 91 ? 9.350 10.985 -1.196 1.00 81.56 91 VAL A N 1
ATOM 722 C CA . VAL A 1 91 ? 8.740 11.348 0.097 1.00 81.56 91 VAL A CA 1
ATOM 723 C C . VAL A 1 91 ? 8.928 10.229 1.122 1.00 81.56 91 VAL A C 1
ATOM 725 O O . VAL A 1 91 ? 9.357 10.468 2.254 1.00 81.56 91 VAL A O 1
ATOM 728 N N . LEU A 1 92 ? 8.675 8.984 0.720 1.00 77.25 92 LEU A N 1
ATOM 729 C CA . LEU A 1 92 ? 8.810 7.824 1.593 1.00 77.25 92 LEU A CA 1
ATOM 730 C C . LEU A 1 92 ? 10.271 7.498 1.937 1.00 77.25 92 LEU A C 1
ATOM 732 O O . LEU A 1 92 ? 10.521 6.874 2.971 1.00 77.25 92 LEU A O 1
ATOM 736 N N . SER A 1 93 ? 11.246 7.915 1.121 1.00 80.56 93 SER A N 1
ATOM 737 C CA . SER A 1 93 ? 12.672 7.658 1.389 1.00 80.56 93 SER A CA 1
ATOM 738 C C . SER A 1 93 ? 13.176 8.389 2.634 1.00 80.56 93 SER A C 1
ATOM 740 O O . SER A 1 93 ? 14.066 7.898 3.337 1.00 80.56 93 SER A O 1
ATOM 742 N N . HIS A 1 94 ? 12.541 9.516 2.958 1.00 79.69 94 HIS A N 1
ATOM 743 C CA . HIS A 1 94 ? 12.789 10.286 4.170 1.00 79.69 94 HIS A CA 1
ATOM 744 C C . HIS A 1 94 ? 11.972 9.786 5.373 1.00 79.69 94 HIS A C 1
ATOM 746 O O . HIS A 1 94 ? 12.235 10.195 6.506 1.00 79.69 94 HIS A O 1
ATOM 752 N N . HIS A 1 95 ? 11.025 8.863 5.166 1.00 76.88 95 HIS A N 1
ATOM 753 C CA . HIS A 1 95 ? 10.184 8.324 6.229 1.00 76.88 95 HIS A CA 1
ATOM 754 C C . HIS A 1 95 ? 10.952 7.323 7.097 1.00 76.88 95 HIS A C 1
ATOM 756 O O . HIS A 1 95 ? 11.501 6.339 6.596 1.00 76.88 95 HIS A O 1
ATOM 762 N N . GLN A 1 96 ? 10.969 7.521 8.418 1.00 71.38 96 GLN A N 1
ATOM 763 C CA . GLN A 1 96 ? 11.794 6.700 9.315 1.00 71.38 96 GLN A CA 1
ATOM 764 C C . GLN A 1 96 ? 11.430 5.210 9.283 1.00 71.38 96 GLN A C 1
ATOM 766 O O . GLN A 1 96 ? 12.330 4.369 9.309 1.00 71.38 96 GLN A O 1
ATOM 771 N N . GLN A 1 97 ? 10.136 4.894 9.195 1.00 69.56 97 GLN A N 1
ATOM 772 C CA . GLN A 1 97 ? 9.636 3.517 9.224 1.00 69.56 97 GLN A CA 1
ATOM 773 C C . GLN A 1 97 ? 9.469 2.911 7.825 1.00 69.56 97 GLN A C 1
ATOM 775 O O . GLN A 1 97 ? 9.805 1.746 7.611 1.00 69.56 97 GLN A O 1
ATOM 780 N N . LEU A 1 98 ? 8.993 3.697 6.853 1.00 71.88 98 LEU A N 1
ATOM 781 C CA . LEU A 1 98 ? 8.613 3.179 5.536 1.00 71.88 98 LEU A CA 1
ATOM 782 C C . LEU A 1 98 ? 9.802 3.011 4.584 1.00 71.88 98 LEU A C 1
ATOM 784 O O . LEU A 1 98 ? 9.770 2.121 3.731 1.00 71.88 98 LEU A O 1
ATOM 788 N N . LYS A 1 99 ? 10.899 3.758 4.786 1.00 77.44 99 LYS A N 1
ATOM 789 C CA . LYS A 1 99 ? 12.120 3.632 3.971 1.00 77.44 99 LYS A CA 1
ATOM 790 C C . LYS A 1 99 ? 12.673 2.207 3.911 1.00 77.44 99 LYS A C 1
ATOM 792 O O . LYS A 1 99 ? 13.270 1.821 2.912 1.00 77.44 99 LYS A O 1
ATOM 797 N N . ALA A 1 100 ? 12.465 1.419 4.971 1.00 76.06 100 ALA A N 1
ATOM 798 C CA . ALA A 1 100 ? 12.942 0.041 5.060 1.00 76.06 100 ALA A CA 1
ATOM 799 C C . ALA A 1 100 ? 12.258 -0.893 4.049 1.00 76.06 100 ALA A C 1
ATOM 801 O O . ALA A 1 100 ? 12.798 -1.952 3.736 1.00 76.06 100 ALA A O 1
ATOM 802 N N . TYR A 1 101 ? 11.090 -0.502 3.539 1.00 73.75 101 TYR A N 1
ATOM 803 C CA . TYR A 1 101 ? 10.283 -1.315 2.640 1.00 73.75 101 TYR A CA 1
ATOM 804 C C . TYR A 1 101 ? 10.325 -0.854 1.181 1.00 73.75 101 TYR A C 1
ATOM 806 O O . TYR A 1 101 ? 9.940 -1.615 0.298 1.00 73.75 101 TYR A O 1
ATOM 814 N N . LEU A 1 102 ? 10.842 0.346 0.903 1.00 77.56 102 LEU A N 1
ATOM 815 C CA . LEU A 1 102 ? 11.003 0.841 -0.467 1.00 77.56 102 LEU A CA 1
ATOM 816 C C . LEU A 1 102 ? 11.776 -0.111 -1.387 1.00 77.56 102 LEU A C 1
ATOM 818 O O . LEU A 1 102 ? 11.325 -0.296 -2.517 1.00 77.56 102 LEU A O 1
ATOM 822 N N . PRO A 1 103 ? 12.867 -0.777 -0.947 1.00 79.38 103 PRO A N 1
ATOM 823 C CA . PRO A 1 103 ? 13.593 -1.710 -1.808 1.00 79.38 103 PRO A CA 1
ATOM 824 C C . PRO A 1 103 ? 12.754 -2.891 -2.318 1.00 79.38 103 PRO A C 1
ATOM 826 O O . PRO A 1 103 ? 13.167 -3.544 -3.265 1.00 79.38 103 PRO A O 1
ATOM 829 N N . ILE A 1 104 ? 11.590 -3.177 -1.718 1.00 74.69 104 ILE A N 1
ATOM 830 C CA . ILE A 1 104 ? 10.707 -4.272 -2.150 1.00 74.69 104 ILE A CA 1
ATOM 831 C C . ILE A 1 104 ? 10.106 -3.985 -3.532 1.00 74.69 104 ILE A C 1
ATOM 833 O O . ILE A 1 104 ? 9.912 -4.913 -4.311 1.00 74.69 104 ILE A O 1
ATOM 837 N N . ILE A 1 105 ? 9.803 -2.718 -3.829 1.00 74.25 105 ILE A N 1
ATOM 838 C CA . ILE A 1 105 ? 9.105 -2.321 -5.062 1.00 74.25 105 ILE A CA 1
ATOM 839 C C . ILE A 1 105 ? 9.875 -1.298 -5.900 1.00 74.25 105 ILE A C 1
ATOM 841 O O . ILE A 1 105 ? 9.506 -1.068 -7.043 1.00 74.25 105 ILE A O 1
ATOM 845 N N . LYS A 1 106 ? 10.941 -0.685 -5.367 1.00 75.12 106 LYS A N 1
ATOM 846 C CA . LYS A 1 106 ? 11.680 0.402 -6.030 1.00 75.12 106 LYS A CA 1
ATOM 847 C C . LYS A 1 106 ? 12.144 0.057 -7.441 1.00 75.12 106 LYS A C 1
ATOM 849 O O . LYS A 1 106 ? 12.032 0.902 -8.320 1.00 75.12 106 LYS A O 1
ATOM 854 N N . ASP A 1 107 ? 12.616 -1.167 -7.641 1.00 78.44 107 ASP A N 1
ATOM 855 C CA . ASP A 1 107 ? 13.150 -1.620 -8.928 1.00 78.44 107 ASP A CA 1
ATOM 856 C C . ASP A 1 107 ? 12.090 -2.343 -9.784 1.00 78.44 107 ASP A C 1
ATOM 858 O O . ASP A 1 107 ? 12.399 -2.863 -10.856 1.00 78.44 107 ASP A O 1
ATOM 862 N N . ALA A 1 108 ? 10.835 -2.404 -9.317 1.00 78.50 108 ALA A N 1
ATOM 863 C CA . ALA A 1 108 ? 9.746 -3.016 -10.063 1.00 78.50 108 ALA A CA 1
ATOM 864 C C . ALA A 1 108 ? 9.273 -2.082 -11.193 1.00 78.50 108 ALA A C 1
ATOM 866 O O . ALA A 1 108 ? 9.101 -0.883 -10.965 1.00 78.50 108 ALA A O 1
ATOM 867 N N . PRO A 1 109 ? 8.995 -2.615 -12.397 1.00 81.62 109 PRO A N 1
ATOM 868 C CA . PRO A 1 109 ? 8.531 -1.807 -13.526 1.00 81.62 109 PRO A CA 1
ATOM 869 C C . PRO A 1 109 ? 7.095 -1.294 -13.347 1.00 81.62 109 PRO A C 1
ATOM 871 O O . PRO A 1 109 ? 6.701 -0.332 -13.999 1.00 81.62 109 PRO A O 1
ATOM 874 N N . LEU A 1 110 ? 6.309 -1.951 -12.489 1.00 83.25 110 LEU A N 1
ATOM 875 C CA . LEU A 1 110 ? 4.902 -1.658 -12.243 1.00 83.25 110 LEU A CA 1
ATOM 876 C C . LEU A 1 110 ? 4.640 -1.635 -10.743 1.00 83.25 110 LEU A C 1
ATOM 878 O O . LEU A 1 110 ? 5.159 -2.476 -10.008 1.00 83.25 110 LEU A O 1
ATOM 882 N N . TYR A 1 111 ? 3.816 -0.707 -10.274 1.00 83.50 111 TYR A N 1
ATOM 883 C CA . TYR A 1 111 ? 3.408 -0.632 -8.877 1.00 83.50 111 TYR A CA 1
ATOM 884 C C . TYR A 1 111 ? 1.968 -1.122 -8.734 1.00 83.50 111 TYR A C 1
ATOM 886 O O . TYR A 1 111 ? 1.102 -0.716 -9.513 1.00 83.50 111 TYR A O 1
ATOM 894 N N . PRO A 1 112 ? 1.692 -2.008 -7.760 1.00 83.12 112 PRO A N 1
ATOM 895 C CA . PRO A 1 112 ? 0.342 -2.489 -7.526 1.00 83.12 112 PRO A CA 1
ATOM 896 C C . PRO A 1 112 ? -0.534 -1.356 -6.981 1.00 83.12 112 PRO A C 1
ATOM 898 O O . PRO A 1 112 ? -0.177 -0.706 -5.999 1.00 83.12 112 PRO A O 1
ATOM 901 N N . VAL A 1 113 ? -1.705 -1.169 -7.582 1.00 82.38 113 VAL A N 1
ATOM 902 C CA . VAL A 1 113 ? -2.689 -0.150 -7.206 1.00 82.38 113 VAL A CA 1
ATOM 903 C C . VAL A 1 113 ? -4.075 -0.774 -7.075 1.00 82.38 113 VAL A C 1
ATOM 905 O O . VAL A 1 113 ? -4.452 -1.673 -7.830 1.00 82.38 113 VAL A O 1
ATOM 908 N N . ILE A 1 114 ? -4.863 -0.303 -6.112 1.00 82.12 114 ILE A N 1
ATOM 909 C CA . ILE A 1 114 ? -6.289 -0.623 -6.022 1.00 82.12 114 ILE A CA 1
ATOM 910 C C . ILE A 1 114 ? -7.054 0.641 -6.399 1.00 82.12 114 ILE A C 1
ATOM 912 O O . ILE A 1 114 ? -6.859 1.685 -5.797 1.00 82.12 114 ILE A O 1
ATOM 916 N N . ARG A 1 115 ? -7.926 0.561 -7.399 1.00 78.75 115 ARG A N 1
ATOM 917 C CA . ARG A 1 115 ? -8.740 1.686 -7.867 1.00 78.75 115 ARG A CA 1
ATOM 918 C C . ARG A 1 115 ? -10.188 1.470 -7.481 1.00 78.75 115 ARG A C 1
ATOM 920 O O . ARG A 1 115 ? -10.713 0.371 -7.664 1.00 78.75 115 ARG A O 1
ATOM 927 N N . ASP A 1 116 ? -10.820 2.506 -6.960 1.00 81.50 116 ASP A N 1
ATOM 928 C CA . ASP A 1 116 ? -12.261 2.539 -6.736 1.00 81.50 116 ASP A CA 1
ATOM 929 C C . ASP A 1 116 ? -13.000 3.092 -7.980 1.00 81.50 116 ASP A C 1
ATOM 931 O O . ASP A 1 116 ? -12.378 3.530 -8.955 1.00 81.50 116 ASP A O 1
ATOM 935 N N . ALA A 1 117 ? -14.333 3.072 -7.976 1.00 77.62 117 ALA A N 1
ATOM 936 C CA . ALA A 1 117 ? -15.157 3.546 -9.093 1.00 77.62 117 ALA A CA 1
ATOM 937 C C . ALA A 1 117 ? -14.989 5.043 -9.390 1.00 77.62 117 ALA A C 1
ATOM 939 O O . ALA A 1 117 ? -15.250 5.493 -10.508 1.00 77.62 117 ALA A O 1
ATOM 940 N N . LYS A 1 118 ? -14.549 5.814 -8.393 1.00 67.44 118 LYS A N 1
ATOM 941 C CA . LYS A 1 118 ? -14.314 7.257 -8.472 1.00 67.44 118 LYS A CA 1
ATOM 942 C C . LYS A 1 118 ? -12.873 7.605 -8.856 1.00 67.44 118 LYS A C 1
ATOM 944 O O . LYS A 1 118 ? -12.560 8.790 -8.923 1.00 67.44 118 LYS A O 1
ATOM 949 N N . LYS A 1 119 ? -12.047 6.604 -9.196 1.00 56.22 119 LYS A N 1
ATOM 950 C CA . LYS A 1 119 ? -10.619 6.718 -9.547 1.00 56.22 119 LYS A CA 1
ATOM 951 C C . LYS A 1 119 ? -9.712 7.150 -8.390 1.00 56.22 119 LYS A C 1
ATOM 953 O O . LYS A 1 119 ? -8.624 7.651 -8.642 1.00 56.22 119 LYS A O 1
ATOM 958 N N . TRP A 1 120 ? -10.105 6.925 -7.139 1.00 52.12 120 TRP A N 1
ATOM 959 C CA . TRP A 1 120 ? -9.162 7.052 -6.034 1.00 52.12 120 TRP A CA 1
ATOM 960 C C . TRP A 1 120 ? -8.219 5.857 -6.046 1.00 52.12 120 TRP A C 1
ATOM 962 O O . TRP A 1 120 ? -8.633 4.696 -5.961 1.00 52.12 120 TRP A O 1
ATOM 972 N N . GLU A 1 121 ? -6.939 6.163 -6.186 1.00 53.44 121 GLU A N 1
ATOM 973 C CA . GLU A 1 121 ? -5.854 5.202 -6.135 1.00 53.44 121 GLU A CA 1
ATOM 974 C C . GLU A 1 121 ? -5.525 4.911 -4.677 1.00 53.44 121 GLU A C 1
ATOM 976 O O . GLU A 1 121 ? -4.908 5.680 -3.941 1.00 53.44 121 GLU A O 1
ATOM 981 N N . ILE A 1 122 ? -6.015 3.764 -4.242 1.00 50.72 122 ILE A N 1
ATOM 982 C CA . ILE A 1 122 ? -5.725 3.181 -2.954 1.00 50.72 122 ILE A CA 1
ATOM 983 C C . ILE A 1 122 ? -4.367 2.494 -3.089 1.00 50.72 122 ILE A C 1
ATOM 985 O O . ILE A 1 122 ? -4.255 1.339 -3.514 1.00 50.72 122 ILE A O 1
ATOM 989 N N . PHE A 1 123 ? -3.320 3.233 -2.740 1.00 47.97 123 PHE A N 1
ATOM 990 C CA . PHE A 1 123 ? -1.999 2.663 -2.539 1.00 47.97 123 PHE A CA 1
ATOM 991 C C . PHE A 1 123 ? -1.934 2.051 -1.133 1.00 47.97 123 PHE A C 1
ATOM 993 O O . PHE A 1 123 ? -1.980 2.758 -0.121 1.00 47.97 123 PHE A O 1
ATOM 1000 N N . ASP A 1 124 ? -1.877 0.720 -1.056 1.00 50.19 124 ASP A N 1
ATOM 1001 C CA . ASP A 1 124 ? -1.749 -0.005 0.213 1.00 50.19 124 ASP A CA 1
ATOM 1002 C C . ASP A 1 124 ? -0.310 0.057 0.742 1.00 50.19 124 ASP A C 1
ATOM 1004 O O . ASP A 1 124 ? 0.459 -0.894 0.613 1.00 50.19 124 ASP A O 1
ATOM 1008 N N . TRP A 1 125 ? 0.040 1.188 1.356 1.00 46.28 125 TRP A N 1
ATOM 1009 C CA . TRP A 1 125 ? 1.155 1.300 2.296 1.00 46.28 125 TRP A CA 1
ATOM 1010 C C . TRP A 1 125 ? 0.761 2.250 3.430 1.00 46.28 125 TRP A C 1
ATOM 1012 O O . TRP A 1 125 ? 1.129 3.422 3.434 1.00 46.28 125 TRP A O 1
ATOM 1022 N N . ARG A 1 126 ? -0.034 1.771 4.397 1.00 43.94 126 ARG A N 1
ATOM 1023 C CA . ARG A 1 126 ? -0.441 2.607 5.537 1.00 43.94 126 ARG A CA 1
ATOM 1024 C C . ARG A 1 126 ? 0.612 2.637 6.652 1.00 43.94 126 ARG A C 1
ATOM 1026 O O . ARG A 1 126 ? 1.103 1.592 7.087 1.00 43.94 126 ARG A O 1
ATOM 1033 N N . GLU A 1 127 ? 0.878 3.848 7.143 1.00 34.47 127 GLU A N 1
ATOM 1034 C CA . GLU A 1 127 ? 1.101 4.120 8.564 1.00 34.47 127 GLU A CA 1
ATOM 1035 C C . GLU A 1 127 ? -0.261 4.223 9.259 1.00 34.47 127 GLU A C 1
ATOM 1037 O O . GLU A 1 127 ? -1.185 4.882 8.770 1.00 34.47 127 GLU A O 1
ATOM 1042 N N . GLY A 1 128 ? -0.398 3.568 10.408 1.00 31.16 128 GLY A N 1
ATOM 1043 C CA . GLY A 1 128 ? -1.527 3.784 11.296 1.00 31.16 128 GLY A CA 1
ATOM 1044 C C . GLY A 1 128 ? -1.397 5.140 11.980 1.00 31.16 128 GLY A C 1
ATOM 1045 O O . GLY A 1 128 ? -0.790 5.241 13.036 1.00 31.16 128 GLY A O 1
ATOM 1046 N N . SER A 1 129 ? -2.000 6.179 11.411 1.00 28.80 129 SER A N 1
ATOM 1047 C CA . SER A 1 129 ? -2.347 7.379 12.168 1.00 28.80 129 SER A CA 1
ATOM 1048 C C . SER A 1 129 ? -3.843 7.654 12.056 1.00 28.80 129 SER A C 1
ATOM 1050 O O . SER A 1 129 ? -4.480 7.486 11.008 1.00 28.80 129 SER A O 1
ATOM 1052 N N . PHE A 1 130 ? -4.422 7.989 13.207 1.00 27.31 130 PHE A N 1
ATOM 1053 C CA . PHE A 1 130 ? -5.786 8.476 13.347 1.00 27.31 130 PHE A CA 1
ATOM 1054 C C . PHE A 1 130 ? -5.953 9.692 12.420 1.00 27.31 130 PHE A C 1
ATOM 1056 O O . PHE A 1 130 ? -5.077 10.561 12.430 1.00 27.31 130 PHE A O 1
ATOM 1063 N N . PRO A 1 131 ? -7.029 9.820 11.622 1.00 29.34 131 PRO A N 1
ATOM 1064 C CA . PRO A 1 131 ? -7.313 11.108 11.014 1.00 29.34 131 PRO A CA 1
ATOM 1065 C C . PRO A 1 131 ? -7.548 12.097 12.162 1.00 29.34 131 PRO A C 1
ATOM 1067 O O . PRO A 1 131 ? -8.553 12.005 12.863 1.00 29.34 131 PRO A O 1
ATOM 1070 N N . SER A 1 132 ? -6.640 13.057 12.351 1.00 29.36 132 SER A N 1
ATOM 1071 C CA . SER A 1 132 ? -6.774 14.153 13.328 1.00 29.36 132 SER A CA 1
ATOM 1072 C C . SER A 1 132 ? -7.912 15.131 12.990 1.00 29.36 132 SER A C 1
ATOM 1074 O O . SER A 1 132 ? -8.019 16.207 13.568 1.00 29.36 132 SER A O 1
ATOM 1076 N N . GLN A 1 133 ? -8.804 14.741 12.080 1.00 28.52 133 GLN A N 1
ATOM 1077 C CA . GLN A 1 133 ? -10.069 15.394 11.802 1.00 28.52 133 GLN A CA 1
ATOM 1078 C C . GLN A 1 133 ? -11.190 14.353 11.835 1.00 28.52 133 GLN A C 1
ATOM 1080 O O . GLN A 1 133 ? -11.735 13.940 10.811 1.00 28.52 133 GLN A O 1
ATOM 1085 N N . ALA A 1 134 ? -11.565 13.944 13.046 1.00 25.14 134 ALA A N 1
ATOM 1086 C CA . ALA A 1 134 ? -12.967 13.666 13.304 1.00 25.14 134 ALA A CA 1
ATOM 1087 C C . ALA A 1 134 ? -13.703 15.009 13.179 1.00 25.14 134 ALA A C 1
ATOM 1089 O O . ALA A 1 134 ? -13.543 15.897 14.014 1.00 25.14 134 ALA A O 1
ATOM 1090 N N . HIS A 1 135 ? -14.459 15.192 12.097 1.00 22.17 135 HIS A N 1
ATOM 1091 C CA . HIS A 1 135 ? -15.359 16.333 11.980 1.00 22.17 135 HIS A CA 1
ATOM 1092 C C . HIS A 1 135 ? -16.403 16.242 13.120 1.00 22.17 135 HIS A C 1
ATOM 1094 O O . HIS A 1 135 ? -17.010 15.180 13.290 1.00 22.17 135 HIS A O 1
ATOM 1100 N N . PRO A 1 136 ? -16.630 17.304 13.914 1.00 23.50 136 PRO A N 1
ATOM 1101 C CA . PRO A 1 136 ? -17.366 17.245 15.184 1.00 23.50 136 PRO A CA 1
ATOM 1102 C C . PRO A 1 136 ? -18.900 17.235 15.022 1.00 23.50 136 PRO A C 1
ATOM 1104 O O . PRO A 1 136 ? -19.594 18.040 15.633 1.00 23.50 136 PRO A O 1
ATOM 1107 N N . LEU A 1 137 ? -19.462 16.349 14.192 1.00 23.77 137 LEU A N 1
ATOM 1108 C CA . LEU A 1 137 ? -20.904 16.368 13.875 1.00 23.77 137 LEU A CA 1
ATOM 1109 C C . LEU A 1 137 ? -21.691 15.088 14.188 1.00 23.77 137 LEU A C 1
ATOM 1111 O O . LEU A 1 137 ? -22.834 14.965 13.763 1.00 23.77 137 LEU A O 1
ATOM 1115 N N . LEU A 1 138 ? -21.156 14.166 14.990 1.00 24.59 138 LEU A N 1
ATOM 1116 C CA . LEU A 1 138 ? -21.927 13.004 15.471 1.00 24.59 138 LEU A CA 1
ATOM 1117 C C . LEU A 1 138 ? -21.852 12.818 16.992 1.00 24.59 138 LEU A C 1
ATOM 1119 O O . LEU A 1 138 ? -21.855 11.701 17.497 1.00 24.59 138 LEU A O 1
ATOM 1123 N N . ALA A 1 139 ? -21.819 13.929 17.730 1.00 24.19 139 ALA A N 1
ATOM 1124 C CA . ALA A 1 139 ? -21.917 13.942 19.187 1.00 24.19 139 ALA A CA 1
ATOM 1125 C C . ALA A 1 139 ? -22.916 15.000 19.678 1.00 24.19 139 ALA A C 1
ATOM 1127 O O . ALA A 1 139 ? -22.582 15.835 20.505 1.00 24.19 139 ALA A O 1
ATOM 1128 N N . SER A 1 140 ? -24.147 14.972 19.167 1.00 26.08 140 SER A N 1
ATOM 1129 C CA . SER A 1 140 ? -25.314 15.520 19.873 1.00 26.08 140 SER A CA 1
ATOM 1130 C C . SER A 1 140 ? -26.581 15.161 19.112 1.00 26.08 140 SER A C 1
ATOM 1132 O O . SER A 1 140 ? -26.964 15.875 18.197 1.00 26.08 140 SER A O 1
ATOM 1134 N N . HIS A 1 141 ? -27.195 14.036 19.459 1.00 24.59 141 HIS A N 1
ATOM 1135 C CA . HIS A 1 141 ? -28.641 13.892 19.634 1.00 24.59 141 HIS A CA 1
ATOM 1136 C C . HIS A 1 141 ? -28.904 12.424 19.958 1.00 24.59 141 HIS A C 1
ATOM 1138 O O . HIS A 1 141 ? -28.896 11.576 19.080 1.00 24.59 141 HIS A O 1
ATOM 1144 N N . HIS A 1 142 ? -29.044 12.123 21.244 1.00 23.12 142 HIS A N 1
ATOM 1145 C CA . HIS A 1 142 ? -30.283 11.580 21.791 1.00 23.12 142 HIS A CA 1
ATOM 1146 C C . HIS A 1 142 ? -30.121 11.509 23.312 1.00 23.12 142 HIS A C 1
ATOM 1148 O O . HIS A 1 142 ? -29.367 10.708 23.853 1.00 23.12 142 HIS A O 1
ATOM 1154 N N . GLN A 1 143 ? -30.778 12.461 23.976 1.00 23.09 143 GLN A N 1
ATOM 1155 C CA . GLN A 1 143 ? -31.222 12.305 25.353 1.00 23.09 143 GLN A CA 1
ATOM 1156 C C . GLN A 1 143 ? -32.335 11.248 25.386 1.00 23.09 143 GLN A C 1
ATOM 1158 O O . GLN A 1 143 ? -33.115 11.168 24.430 1.00 23.09 143 GLN A O 1
ATOM 1163 N N . PHE A 1 144 ? -32.397 10.577 26.540 1.00 27.88 144 PHE A N 1
ATOM 1164 C CA . PHE A 1 144 ? -33.295 9.511 27.003 1.00 27.88 144 PHE A CA 1
ATOM 1165 C C . PHE A 1 144 ? -32.834 8.082 26.718 1.00 27.88 144 PHE A C 1
ATOM 1167 O O . PHE A 1 144 ? -32.806 7.667 25.541 1.00 27.88 144 PHE A O 1
#

Sequence (144 aa):
VSPETAQVRPYVVCAILRGIQFDEARYQSFIDLQDKLHQNICRRRTLASMGTHDLSKIEGPFTYDALPPDSFTFVPLGQTEEMDGNRMMEVLSHHQQLKAYLPIIKDAPLYPVIRDAKKWEIFDWREGSFPSQAHPLLASHHQF

pLDDT: mean 72.04, std 19.09, range [22.17, 87.19]

Secondary structure (DSSP, 8-state):
--GGGGGT----------S----HHHHHHHHHHHHHHHHTTTTTTTS-------GGG--SPPEEEEE-TTS-EE--TT--S-EEHHHHHHHHHT-TTGGGTGGGTTT-SSEEEEE-TT--EE---------S---S-SS-----

InterPro domains:
  IPR005146 B3/B4 tRNA-binding domain [SM00873] (8-141)
  IPR020825 Phenylalanyl-tRNA synthetase-like, B3/B4 [G3DSA:3.50.40.10] (1-121)
  IPR045060 Phenylalanine-tRNA ligase, class IIc, beta subunit [PTHR10947] (1-119)

Radius of gyration: 16.65 Å; chains: 1; bounding box: 47×31×43 Å

Foldseek 3Di:
DDPQCVQQHVDDDDDDDPPDDDDPVNLVVVLVVQVVCCVPVCVVVLNHHDADDDPVVFADDKDKDWAAQQPAWAADPPGDDIDTNVVVLVVQCPPPPSVVCCVSPVPPRTAIWMQGPVGHTPRRDDDDDDPPDPPPPPPDDDDD

Organism: Perkinsus olseni (NCBI:txid32597)